Protein AF-A0A707YZ19-F1 (afdb_monomer)

Radius of gyration: 20.74 Å; Cα contacts (8 Å, |Δi|>4): 107; chains: 1; bounding box: 31×25×71 Å

Foldseek 3Di:
DDDDDDDDPPDCSVVPDDPDDDDAAEDEFEDDQLVLLVVLVVLLVCLVVVNDPHDYYHYDHLRVVSVVCSVVSNHCPSVCCSVPVCPDCVNPPVPCVVVVHD

Structure (mmCIF, N/CA/C/O backbone):
data_AF-A0A707YZ19-F1
#
_entry.id   AF-A0A707YZ19-F1
#
loop_
_atom_site.group_PDB
_atom_site.id
_atom_site.type_symbol
_atom_site.label_atom_id
_atom_site.label_alt_id
_atom_site.label_comp_id
_atom_site.label_asym_id
_atom_site.label_entity_id
_atom_site.label_seq_id
_atom_site.pdbx_PDB_ins_code
_atom_site.Cartn_x
_atom_site.Cartn_y
_atom_site.Cartn_z
_atom_site.occupancy
_atom_site.B_iso_or_equiv
_atom_site.auth_seq_id
_atom_site.auth_comp_id
_atom_site.auth_asym_id
_atom_site.auth_atom_id
_atom_site.pdbx_PDB_model_num
ATOM 1 N N . MET A 1 1 ? 1.767 13.374 21.243 1.00 47.28 1 MET A N 1
ATOM 2 C CA . MET A 1 1 ? 2.254 13.227 22.632 1.00 47.28 1 MET A CA 1
ATOM 3 C C . MET A 1 1 ? 1.589 11.978 23.198 1.00 47.28 1 MET A C 1
ATOM 5 O O . MET A 1 1 ? 0.369 11.922 23.176 1.00 47.28 1 MET A O 1
ATOM 9 N N . GLY A 1 2 ? 2.342 10.926 23.528 1.00 65.38 2 GLY A N 1
ATOM 10 C CA . GLY A 1 2 ? 1.766 9.657 24.002 1.00 65.38 2 GLY A CA 1
ATOM 11 C C . GLY A 1 2 ? 1.382 9.728 25.482 1.00 65.38 2 GLY A C 1
ATOM 12 O O . GLY A 1 2 ? 2.088 10.363 26.262 1.00 65.38 2 GLY A O 1
ATOM 13 N N . GLN A 1 3 ? 0.281 9.087 25.873 1.00 73.31 3 GLN A N 1
ATOM 14 C CA . GLN A 1 3 ? -0.134 8.973 27.273 1.00 73.31 3 GLN A CA 1
ATOM 15 C C . GLN A 1 3 ? 0.492 7.706 27.874 1.00 73.31 3 GLN A C 1
ATOM 17 O O . GLN A 1 3 ? 0.277 6.605 27.370 1.00 73.31 3 GLN A O 1
ATOM 22 N N . ARG A 1 4 ? 1.305 7.844 28.928 1.00 77.81 4 ARG A N 1
ATOM 23 C CA . ARG A 1 4 ? 1.895 6.693 29.631 1.00 77.81 4 ARG A CA 1
ATOM 24 C C . ARG A 1 4 ? 0.815 6.003 30.459 1.00 77.81 4 ARG A C 1
ATOM 26 O O . ARG A 1 4 ? 0.248 6.622 31.353 1.00 77.81 4 ARG A O 1
ATOM 33 N N . ILE A 1 5 ? 0.592 4.716 30.208 1.00 77.56 5 ILE A N 1
ATOM 34 C CA . ILE A 1 5 ? -0.375 3.902 30.950 1.00 77.56 5 ILE A CA 1
ATOM 35 C C . ILE A 1 5 ? 0.406 2.898 31.809 1.00 77.56 5 ILE A C 1
ATOM 37 O O . ILE A 1 5 ? 1.060 2.013 31.256 1.00 77.56 5 ILE A O 1
ATOM 41 N N . PRO A 1 6 ? 0.402 3.026 33.147 1.00 77.06 6 PRO A N 1
ATOM 42 C CA . PRO A 1 6 ? 1.042 2.048 34.015 1.00 77.06 6 PRO A CA 1
ATOM 43 C C . PRO A 1 6 ? 0.226 0.752 34.033 1.00 77.06 6 PRO A C 1
ATOM 45 O O . PRO A 1 6 ? -0.948 0.761 34.394 1.00 77.06 6 PRO A O 1
ATOM 48 N N . VAL A 1 7 ? 0.850 -0.368 33.672 1.00 78.75 7 VAL A N 1
ATOM 49 C CA . VAL A 1 7 ? 0.221 -1.694 33.717 1.00 78.75 7 VAL A CA 1
ATOM 50 C C . VAL A 1 7 ? 0.707 -2.408 34.977 1.00 78.75 7 VAL A C 1
ATOM 52 O O . VAL A 1 7 ? 1.731 -3.082 34.969 1.00 78.75 7 VAL A O 1
ATOM 55 N N . THR A 1 8 ? 0.007 -2.192 36.089 1.00 85.81 8 THR A N 1
ATOM 56 C CA . THR A 1 8 ? 0.265 -2.850 37.380 1.00 85.81 8 THR A CA 1
ATOM 57 C C . THR A 1 8 ? -1.013 -3.508 37.885 1.00 85.81 8 THR A C 1
ATOM 59 O O . THR A 1 8 ? -2.114 -3.037 37.593 1.00 85.81 8 THR A O 1
ATOM 62 N N . LEU A 1 9 ? -0.880 -4.597 38.647 1.00 76.75 9 LEU A N 1
ATOM 63 C CA . LEU A 1 9 ? -2.021 -5.311 39.222 1.00 76.75 9 LEU A CA 1
ATOM 64 C C . LEU A 1 9 ? -2.872 -4.348 40.076 1.00 76.75 9 LEU A C 1
ATOM 66 O O . LEU A 1 9 ? -2.327 -3.596 40.880 1.00 76.75 9 LEU A O 1
ATOM 70 N N . GLY A 1 10 ? -4.192 -4.338 39.871 1.00 80.12 10 GLY A N 1
ATOM 71 C CA . GLY A 1 10 ? -5.119 -3.438 40.574 1.00 80.12 10 GLY A CA 1
ATOM 72 C C . GLY A 1 10 ? -5.230 -2.019 40.001 1.00 80.12 10 GLY A C 1
ATOM 73 O O . GLY A 1 10 ? -6.048 -1.238 40.484 1.00 80.12 10 GLY A O 1
ATOM 74 N N . ASN A 1 11 ? -4.467 -1.668 38.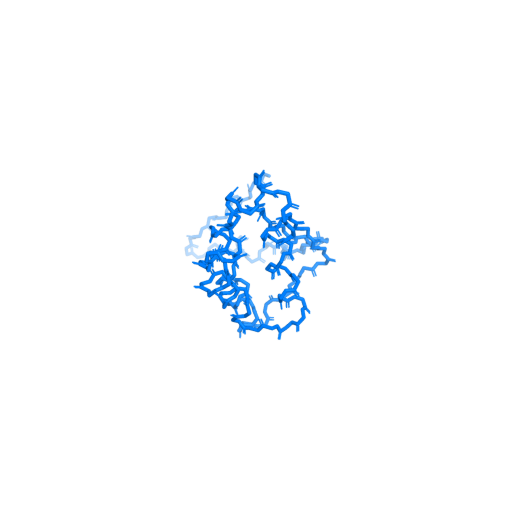959 1.00 80.81 11 ASN A N 1
ATOM 75 C CA . ASN A 1 11 ? -4.609 -0.370 38.306 1.00 80.81 11 ASN A CA 1
ATOM 76 C C . ASN A 1 11 ? -5.763 -0.372 37.292 1.00 80.81 11 ASN A C 1
ATOM 78 O O . ASN A 1 11 ? -5.717 -1.080 36.287 1.00 80.81 11 ASN A O 1
ATOM 82 N N . ILE A 1 12 ? -6.764 0.476 37.528 1.00 81.94 12 ILE A N 1
ATOM 83 C CA . ILE A 1 12 ? -7.918 0.669 36.638 1.00 81.94 12 ILE A CA 1
ATOM 84 C C . ILE A 1 12 ? -7.721 1.797 35.616 1.00 81.94 12 ILE A C 1
ATOM 86 O O . ILE A 1 12 ? -8.587 1.999 34.771 1.00 81.94 12 ILE A O 1
ATOM 90 N N . ALA A 1 13 ? -6.588 2.510 35.632 1.00 79.88 13 ALA A N 1
ATOM 91 C CA . ALA A 1 13 ? -6.275 3.546 34.642 1.00 79.88 13 ALA A CA 1
ATOM 92 C C . ALA A 1 13 ? -6.389 3.083 33.169 1.00 79.88 13 ALA A C 1
ATOM 94 O O . ALA A 1 13 ? -6.803 3.888 32.336 1.00 79.88 13 ALA A O 1
ATOM 95 N N . PRO A 1 14 ? -6.095 1.814 32.805 1.00 76.38 14 PRO A N 1
ATOM 96 C CA . PRO A 1 14 ? -6.369 1.320 31.455 1.00 76.38 14 PRO A CA 1
ATOM 97 C C . PRO A 1 14 ? -7.862 1.323 31.087 1.00 76.38 14 PRO A C 1
ATOM 99 O O . PRO A 1 14 ? -8.200 1.479 29.919 1.00 76.38 14 PRO A O 1
ATOM 102 N N . LEU A 1 15 ? -8.759 1.174 32.069 1.00 78.44 15 LEU A N 1
ATOM 103 C CA . LEU A 1 15 ? -10.212 1.150 31.862 1.00 78.44 15 LEU A CA 1
ATOM 104 C C . LEU A 1 15 ? -10.801 2.552 31.656 1.00 78.44 15 LEU A C 1
ATOM 106 O O . LEU A 1 15 ? -11.865 2.678 31.059 1.00 78.44 15 LEU A O 1
ATOM 110 N N . SER A 1 16 ? -10.120 3.607 32.117 1.00 80.50 16 SER A N 1
ATOM 111 C CA . SER A 1 16 ? -10.550 4.999 31.913 1.00 80.50 16 SER A CA 1
ATOM 112 C C . SER A 1 16 ? -10.092 5.592 30.577 1.00 80.50 16 SER A C 1
ATOM 114 O O . SER A 1 16 ? -10.320 6.773 30.318 1.00 80.50 16 SER A O 1
ATOM 116 N N . LEU A 1 17 ? -9.400 4.815 29.740 1.00 81.31 17 LEU A N 1
ATOM 117 C CA . LEU A 1 17 ? -8.952 5.285 28.437 1.00 81.31 17 LEU A CA 1
ATOM 118 C C . LEU A 1 17 ? -10.151 5.453 27.514 1.00 81.31 17 LEU A C 1
ATOM 120 O O . LEU A 1 17 ? -10.867 4.502 27.204 1.00 81.31 17 LEU A O 1
ATOM 124 N N . THR A 1 18 ? -10.336 6.672 27.017 1.00 79.75 18 THR A N 1
ATOM 125 C CA . THR A 1 18 ? -11.230 6.903 25.887 1.00 79.75 18 THR A CA 1
ATOM 126 C C . THR A 1 18 ? -10.769 6.041 24.710 1.00 79.75 18 THR A C 1
ATOM 128 O O . THR A 1 18 ? -9.595 6.134 24.335 1.00 79.75 18 THR A O 1
ATOM 131 N N . PRO A 1 19 ? -11.659 5.225 24.109 1.00 78.38 19 PRO A N 1
ATOM 132 C CA . PRO A 1 19 ? -11.313 4.423 22.947 1.00 78.38 19 PRO A CA 1
ATOM 133 C C . PRO A 1 19 ? -10.709 5.308 21.864 1.00 78.38 19 PRO A C 1
ATOM 135 O O . PRO A 1 19 ? -11.264 6.361 21.537 1.00 78.38 19 PRO A O 1
ATOM 138 N N . PHE A 1 20 ? -9.576 4.884 21.305 1.00 78.94 20 PHE A N 1
ATOM 139 C CA . PHE A 1 20 ? -8.978 5.596 20.189 1.00 78.94 20 PHE A CA 1
ATOM 140 C C . PHE A 1 20 ? -9.957 5.574 19.015 1.00 78.94 20 PHE A C 1
ATOM 142 O O . PHE A 1 20 ? -10.259 4.522 18.453 1.00 78.94 20 PHE A O 1
ATOM 149 N N . ARG A 1 21 ? -10.473 6.752 18.668 1.00 81.00 21 ARG A N 1
ATOM 150 C CA . ARG A 1 21 ? -11.269 6.968 17.465 1.00 81.00 21 ARG A CA 1
ATOM 151 C C . ARG A 1 21 ? -10.354 7.620 16.442 1.00 81.00 21 ARG A C 1
ATOM 153 O O . ARG A 1 21 ? -10.172 8.839 16.506 1.00 81.00 21 ARG A O 1
ATOM 160 N N . PRO A 1 22 ? -9.725 6.843 15.546 1.00 79.50 22 PRO A N 1
ATOM 161 C CA . PRO A 1 22 ? -8.975 7.456 14.471 1.00 79.50 22 PRO A CA 1
ATOM 162 C C . PRO A 1 22 ? -9.925 8.333 13.652 1.00 79.50 22 PRO A C 1
ATOM 164 O O . PRO A 1 22 ? -11.060 7.947 13.371 1.00 79.50 22 PRO A O 1
ATOM 167 N N . GLY A 1 23 ? -9.456 9.522 13.276 1.00 89.25 23 GLY A N 1
ATOM 168 C CA . GLY A 1 23 ? -10.095 10.301 12.220 1.00 89.25 23 GLY A CA 1
ATOM 169 C C . GLY A 1 23 ? -9.926 9.613 10.861 1.00 89.25 23 GLY A C 1
ATOM 170 O O . GLY A 1 23 ? -9.708 8.404 10.765 1.00 89.25 23 GLY A O 1
ATOM 171 N N . ARG A 1 24 ? -9.963 10.387 9.773 1.00 94.81 24 ARG A N 1
ATOM 172 C CA . ARG A 1 24 ? -9.644 9.840 8.446 1.00 94.81 24 ARG A CA 1
ATOM 173 C C . ARG A 1 24 ? -8.214 9.295 8.437 1.00 94.81 24 ARG A C 1
ATOM 175 O O . ARG A 1 24 ? -7.273 10.022 8.744 1.00 94.81 24 ARG A O 1
ATOM 182 N N . MET A 1 25 ? -8.064 8.030 8.055 1.00 95.62 25 MET A N 1
ATOM 183 C CA . MET A 1 25 ? -6.764 7.369 7.922 1.00 95.62 25 MET A CA 1
ATOM 184 C C . MET A 1 25 ? -6.376 7.242 6.455 1.00 95.62 25 MET A C 1
ATOM 186 O O . MET A 1 25 ? -7.211 6.896 5.619 1.00 95.62 25 MET A O 1
ATOM 190 N N . ALA A 1 26 ? -5.106 7.496 6.156 1.00 97.50 26 ALA A N 1
ATOM 191 C CA . ALA A 1 26 ? -4.540 7.330 4.828 1.00 97.50 26 ALA A CA 1
ATOM 192 C C . ALA A 1 26 ? -3.513 6.195 4.827 1.00 97.50 26 ALA A C 1
ATOM 194 O O . ALA A 1 26 ? -2.715 6.083 5.758 1.00 97.50 26 ALA A O 1
ATOM 195 N N . LEU A 1 27 ? -3.515 5.392 3.767 1.00 98.12 27 LEU A N 1
ATOM 196 C CA . LEU A 1 27 ? -2.454 4.441 3.468 1.00 98.12 27 LEU A CA 1
ATOM 197 C C . LEU A 1 27 ? -1.522 5.056 2.424 1.00 98.12 27 LEU A C 1
ATOM 199 O O . LEU A 1 27 ? -1.953 5.394 1.321 1.00 98.12 27 LEU A O 1
ATOM 203 N N . VAL A 1 28 ? -0.247 5.208 2.779 1.00 98.19 28 VAL A N 1
ATOM 204 C CA . VAL A 1 28 ? 0.781 5.764 1.894 1.00 98.19 28 VAL A CA 1
ATOM 205 C C . VAL A 1 28 ? 1.770 4.664 1.532 1.00 98.19 28 VAL A C 1
ATOM 207 O O . VAL A 1 28 ? 2.362 4.041 2.412 1.00 98.19 28 VAL A O 1
ATOM 210 N N . CYS A 1 29 ? 1.950 4.417 0.239 1.00 97.88 29 CYS A N 1
ATOM 211 C CA . CYS A 1 29 ? 2.909 3.448 -0.277 1.00 97.88 29 CYS A CA 1
ATOM 212 C C . CYS A 1 29 ? 3.955 4.160 -1.137 1.00 97.88 29 CYS A C 1
ATOM 214 O O . CYS A 1 29 ? 3.668 4.631 -2.237 1.00 97.88 29 CYS A O 1
ATOM 216 N N . GLU A 1 30 ? 5.186 4.228 -0.636 1.00 97.06 30 GLU A N 1
ATOM 217 C CA . GLU A 1 30 ? 6.314 4.793 -1.375 1.00 97.06 30 GLU A CA 1
ATOM 218 C C . GLU A 1 30 ? 6.642 3.966 -2.632 1.00 97.06 30 GLU A C 1
ATOM 220 O O . GLU A 1 30 ? 6.366 2.765 -2.717 1.00 97.06 30 GLU A O 1
ATOM 225 N N . GLY A 1 31 ? 7.260 4.619 -3.616 1.00 93.81 31 GLY A N 1
ATOM 226 C CA . GLY A 1 31 ? 7.925 3.934 -4.716 1.00 93.81 31 GLY A CA 1
ATOM 227 C C . GLY A 1 31 ? 9.168 3.164 -4.264 1.00 93.81 31 GLY A C 1
ATOM 228 O O . GLY A 1 31 ? 9.625 3.257 -3.132 1.00 93.81 31 GLY A O 1
ATOM 229 N N . GLY A 1 32 ? 9.736 2.380 -5.177 1.00 91.06 32 GLY A N 1
ATOM 230 C CA . GLY A 1 32 ? 10.941 1.598 -4.877 1.00 91.06 32 GLY A CA 1
ATOM 231 C C . GLY A 1 32 ? 11.313 0.543 -5.914 1.00 91.06 32 GLY A C 1
ATOM 232 O O . GLY A 1 32 ? 12.127 -0.331 -5.620 1.00 91.06 32 GLY A O 1
ATOM 233 N N . GLY A 1 33 ? 10.702 0.578 -7.106 1.00 89.56 33 GLY A N 1
ATOM 234 C CA . GLY A 1 33 ? 10.897 -0.438 -8.140 1.00 89.56 33 GLY A CA 1
ATOM 235 C C . GLY A 1 33 ? 10.667 -1.846 -7.586 1.00 89.56 33 GLY A C 1
ATOM 236 O O . GLY A 1 33 ? 9.632 -2.129 -6.984 1.00 89.56 33 GLY A O 1
ATOM 237 N N . GLN A 1 34 ? 11.674 -2.710 -7.718 1.00 91.38 34 GLN A N 1
ATOM 238 C CA . GLN A 1 34 ? 11.621 -4.090 -7.225 1.00 91.38 34 GLN A CA 1
ATOM 239 C C . GLN A 1 34 ? 11.567 -4.210 -5.695 1.00 91.38 34 GLN A C 1
ATOM 241 O O . GLN A 1 34 ? 11.027 -5.191 -5.183 1.00 91.38 34 GLN A O 1
ATOM 246 N N . ARG A 1 35 ? 12.036 -3.204 -4.941 1.00 93.25 35 ARG A N 1
ATOM 247 C CA . ARG A 1 35 ? 11.912 -3.187 -3.468 1.00 93.25 35 ARG A CA 1
ATOM 248 C C . ARG A 1 35 ? 10.458 -3.078 -3.007 1.00 93.25 35 ARG A C 1
ATOM 250 O O . ARG A 1 35 ? 10.156 -3.430 -1.869 1.00 93.25 35 ARG A O 1
ATOM 257 N N . GLY A 1 36 ? 9.548 -2.696 -3.908 1.00 95.00 36 GLY A N 1
ATOM 258 C CA . GLY A 1 36 ? 8.105 -2.755 -3.687 1.00 95.00 36 GLY A CA 1
ATOM 259 C C . GLY A 1 36 ? 7.576 -4.164 -3.389 1.00 95.00 36 GLY A C 1
ATOM 260 O O . GLY A 1 36 ? 6.410 -4.293 -3.031 1.00 95.00 36 GLY A O 1
ATOM 261 N N . ILE A 1 37 ? 8.401 -5.216 -3.494 1.00 96.75 37 ILE A N 1
ATOM 262 C CA . ILE A 1 37 ? 8.025 -6.586 -3.123 1.00 96.75 37 ILE A CA 1
ATOM 263 C C . ILE A 1 37 ? 7.610 -6.692 -1.653 1.00 96.75 37 ILE A C 1
ATOM 265 O O . ILE A 1 37 ? 6.697 -7.447 -1.329 1.00 96.75 37 ILE A O 1
ATOM 269 N N . PHE A 1 38 ? 8.231 -5.898 -0.776 1.00 96.75 38 PHE A N 1
ATOM 270 C CA . PHE A 1 38 ? 7.859 -5.844 0.635 1.00 96.75 38 PHE A CA 1
ATOM 271 C C . PHE A 1 38 ? 6.448 -5.272 0.806 1.00 96.75 38 PHE A C 1
ATOM 273 O O . PHE A 1 38 ? 5.597 -5.897 1.432 1.00 96.75 38 PHE A O 1
ATOM 280 N N . THR A 1 39 ? 6.170 -4.128 0.173 1.00 97.81 39 THR A N 1
ATOM 281 C CA . THR A 1 39 ? 4.836 -3.513 0.169 1.00 97.81 39 THR A CA 1
ATOM 282 C C . THR A 1 39 ? 3.785 -4.459 -0.407 1.00 97.81 39 THR A C 1
ATOM 284 O O . THR A 1 39 ? 2.716 -4.584 0.177 1.00 97.81 39 THR A O 1
ATOM 287 N N . ALA A 1 40 ? 4.090 -5.173 -1.496 1.00 97.69 40 ALA A N 1
ATOM 288 C CA . ALA A 1 40 ? 3.180 -6.166 -2.070 1.00 97.69 40 ALA A CA 1
ATOM 289 C C . ALA A 1 40 ? 2.793 -7.249 -1.046 1.00 97.69 40 ALA A C 1
ATOM 291 O O . ALA A 1 40 ? 1.615 -7.560 -0.911 1.00 97.69 40 ALA A O 1
ATOM 292 N N . GLY A 1 41 ? 3.762 -7.767 -0.283 1.00 98.00 41 GLY A N 1
ATOM 293 C CA . GLY A 1 41 ? 3.502 -8.753 0.770 1.00 98.00 41 GLY A CA 1
ATOM 294 C C . GLY A 1 41 ? 2.652 -8.208 1.921 1.00 98.00 41 GLY A C 1
ATOM 295 O O . GLY A 1 41 ? 1.730 -8.882 2.369 1.00 98.00 41 GLY A O 1
ATOM 296 N N . VAL A 1 42 ? 2.907 -6.972 2.368 1.00 98.31 42 VAL A N 1
ATOM 297 C CA . VAL A 1 42 ? 2.092 -6.326 3.415 1.00 98.31 42 VAL A CA 1
ATOM 298 C C . VAL A 1 42 ? 0.640 -6.163 2.961 1.00 98.31 42 VAL A C 1
ATOM 300 O O . VAL A 1 42 ? -0.278 -6.469 3.719 1.00 98.31 42 VAL A O 1
ATOM 303 N N . LEU A 1 43 ? 0.418 -5.716 1.723 1.00 98.38 43 LEU A N 1
ATOM 304 C CA . LEU A 1 43 ? -0.934 -5.522 1.194 1.00 98.38 43 LEU A CA 1
ATOM 305 C C . LEU A 1 43 ? -1.655 -6.848 0.914 1.00 98.38 43 LEU A C 1
ATOM 307 O O . LEU A 1 43 ? -2.867 -6.930 1.112 1.00 98.38 43 LEU A O 1
ATOM 311 N N . ASP A 1 44 ? -0.929 -7.895 0.516 1.00 98.25 44 ASP A N 1
ATOM 312 C CA . ASP A 1 44 ? -1.480 -9.252 0.416 1.00 98.25 44 ASP A CA 1
ATOM 313 C C . ASP A 1 44 ? -1.964 -9.757 1.784 1.00 98.25 44 ASP A C 1
ATOM 315 O O . ASP A 1 44 ? -3.067 -10.297 1.891 1.00 98.25 44 ASP A O 1
ATOM 319 N N . GLU A 1 45 ? -1.196 -9.518 2.849 1.00 98.44 45 GLU A N 1
ATOM 320 C CA . GLU A 1 45 ? -1.616 -9.858 4.212 1.00 98.44 45 GLU A CA 1
ATOM 321 C C . GLU A 1 45 ? -2.800 -9.012 4.693 1.00 98.44 45 GLU A C 1
ATOM 323 O O . GLU A 1 45 ? -3.685 -9.536 5.370 1.00 98.44 45 GLU A O 1
ATOM 328 N N . PHE A 1 46 ? -2.886 -7.737 4.299 1.00 98.44 46 PHE A N 1
ATOM 329 C CA . PHE A 1 46 ? -4.068 -6.913 4.575 1.00 98.44 46 PHE A CA 1
ATOM 330 C C . PHE A 1 46 ? -5.320 -7.487 3.907 1.00 98.44 46 PHE A C 1
ATOM 332 O O . PHE A 1 46 ? -6.349 -7.625 4.570 1.00 98.44 46 PHE A O 1
ATOM 339 N N . MET A 1 47 ? -5.235 -7.902 2.637 1.00 98.06 47 MET A N 1
ATOM 340 C CA . MET A 1 47 ? -6.345 -8.587 1.962 1.00 98.06 47 MET A CA 1
ATOM 341 C C . MET A 1 47 ? -6.695 -9.900 2.666 1.00 98.06 47 MET A C 1
ATOM 343 O O . MET A 1 47 ? -7.868 -10.146 2.949 1.00 98.06 47 MET A O 1
ATOM 347 N N . ARG A 1 48 ? -5.701 -10.725 3.022 1.00 98.19 48 ARG A N 1
ATOM 348 C CA . ARG A 1 48 ? -5.932 -11.992 3.741 1.00 98.19 48 ARG A CA 1
ATOM 349 C C . ARG A 1 48 ? -6.644 -11.776 5.078 1.00 98.19 48 ARG A C 1
ATOM 351 O O . ARG A 1 48 ? -7.538 -12.543 5.421 1.00 98.19 48 ARG A O 1
ATOM 358 N N . ALA A 1 49 ? -6.265 -10.734 5.814 1.00 98.06 49 ALA A N 1
ATOM 359 C CA . ALA A 1 49 ? -6.855 -10.379 7.101 1.00 98.06 49 ALA A CA 1
ATOM 360 C C . ALA A 1 49 ? -8.167 -9.581 6.986 1.00 98.06 49 ALA A C 1
ATOM 362 O O . ALA A 1 49 ? -8.732 -9.218 8.016 1.00 98.06 49 ALA A O 1
ATOM 363 N N . GLN A 1 50 ? -8.640 -9.279 5.767 1.00 97.25 50 GLN A N 1
ATOM 364 C CA . GLN A 1 50 ? -9.771 -8.369 5.521 1.00 97.25 50 GLN A CA 1
ATOM 365 C C . GLN A 1 50 ? -9.588 -7.011 6.226 1.00 97.25 50 GLN A C 1
ATOM 367 O O . GLN A 1 50 ? -10.531 -6.390 6.717 1.00 97.25 50 GLN A O 1
ATOM 372 N N . PHE A 1 51 ? -8.340 -6.552 6.300 1.00 96.75 51 PHE A N 1
ATOM 373 C CA . PHE A 1 51 ? -7.948 -5.354 7.019 1.00 96.75 51 PHE A CA 1
ATOM 374 C C . PHE A 1 51 ? -7.887 -4.169 6.063 1.00 96.75 51 PHE A C 1
ATOM 376 O O . PHE A 1 51 ? -6.892 -3.986 5.373 1.00 96.75 51 PH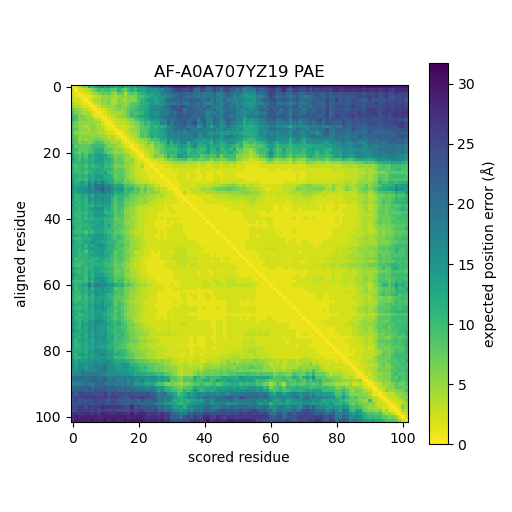E A O 1
ATOM 383 N N . ASN A 1 52 ? -8.930 -3.336 6.053 1.00 96.50 52 ASN A N 1
ATOM 384 C CA . ASN A 1 52 ? -8.929 -2.107 5.265 1.00 96.50 52 ASN A CA 1
ATOM 385 C C . ASN A 1 52 ? -9.600 -0.916 5.975 1.00 96.50 52 ASN A C 1
ATOM 387 O O . ASN A 1 52 ? -10.673 -0.476 5.563 1.00 96.50 52 ASN A O 1
ATOM 391 N N . PRO A 1 53 ? -9.003 -0.361 7.043 1.00 95.88 53 PRO A N 1
ATOM 392 C CA . PRO A 1 53 ? -9.603 0.758 7.771 1.00 95.88 53 PRO A CA 1
ATOM 393 C C . PRO A 1 53 ? -9.324 2.131 7.115 1.00 95.88 53 PRO A C 1
ATOM 395 O O . PRO A 1 53 ? -9.588 3.182 7.708 1.00 95.88 53 PRO A O 1
ATOM 398 N N . PHE A 1 54 ? -8.732 2.156 5.917 1.00 97.06 54 PHE A N 1
ATOM 399 C CA . PHE A 1 54 ? -8.232 3.371 5.280 1.00 97.06 54 PHE A CA 1
ATOM 400 C C . PHE A 1 54 ? -9.298 4.068 4.430 1.00 97.06 54 PHE A C 1
ATOM 402 O O . PHE A 1 54 ? -10.095 3.444 3.735 1.00 97.06 54 PHE A O 1
ATOM 409 N N . HIS A 1 55 ? -9.266 5.397 4.463 1.00 97.06 55 HIS A N 1
ATOM 410 C CA . HIS A 1 55 ? -10.180 6.278 3.735 1.00 97.06 55 HIS A CA 1
ATOM 411 C C . HIS A 1 55 ? -9.512 6.910 2.508 1.00 97.06 55 HIS A C 1
ATOM 413 O O . HIS A 1 55 ? -10.194 7.325 1.577 1.00 97.06 55 HIS A O 1
ATOM 419 N N . LEU A 1 56 ? -8.182 7.029 2.531 1.00 98.00 56 LEU A N 1
ATOM 420 C CA . LEU A 1 56 ? -7.375 7.653 1.486 1.00 98.00 56 LEU A CA 1
ATOM 421 C C . LEU A 1 56 ? -6.193 6.749 1.137 1.00 98.00 56 LEU A C 1
ATOM 423 O O . LEU A 1 56 ? -5.652 6.070 2.009 1.00 98.00 56 LEU A O 1
ATOM 427 N N . TYR A 1 57 ? -5.771 6.786 -0.124 1.00 98.38 57 TYR A N 1
ATOM 428 C CA . TYR A 1 57 ? -4.688 5.959 -0.648 1.00 98.38 57 TYR A CA 1
ATOM 429 C C . TYR A 1 57 ? -3.766 6.826 -1.495 1.00 98.38 57 TYR A C 1
ATOM 431 O O . TYR A 1 57 ? -4.215 7.459 -2.450 1.00 98.38 57 TYR A O 1
ATOM 439 N N . PHE A 1 58 ? -2.483 6.851 -1.152 1.00 98.31 58 PHE A N 1
ATOM 440 C CA . PHE A 1 58 ? -1.470 7.603 -1.885 1.00 98.31 58 PHE A CA 1
ATOM 441 C C . PHE A 1 58 ? -0.321 6.676 -2.241 1.00 98.31 58 PHE A C 1
ATOM 443 O O . PHE A 1 58 ? 0.253 6.029 -1.368 1.00 98.31 58 PHE A O 1
ATOM 450 N N . GLY A 1 59 ? 0.030 6.616 -3.520 1.00 97.38 59 GLY A N 1
ATOM 451 C CA . GLY A 1 59 ? 1.129 5.785 -3.982 1.00 97.38 59 GLY A CA 1
ATOM 452 C C . GLY A 1 59 ? 1.936 6.455 -5.072 1.00 97.38 59 GLY A C 1
ATOM 453 O O . GLY A 1 59 ? 1.382 7.173 -5.902 1.00 97.38 59 GLY A O 1
ATOM 4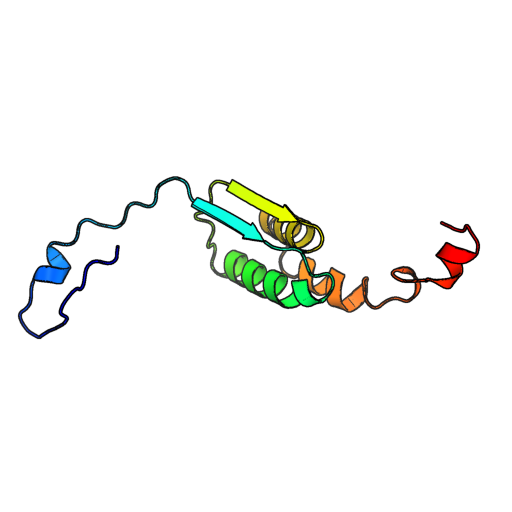54 N N . THR A 1 60 ? 3.233 6.161 -5.105 1.00 97.75 60 THR A N 1
ATOM 455 C CA . THR A 1 60 ? 4.146 6.658 -6.142 1.00 97.75 60 THR A CA 1
ATOM 456 C C . THR A 1 60 ? 4.831 5.477 -6.822 1.00 97.75 60 THR A C 1
ATOM 458 O O . THR A 1 60 ? 5.337 4.591 -6.139 1.00 97.75 60 THR A O 1
ATOM 461 N N . SER A 1 61 ? 4.878 5.438 -8.159 1.00 95.00 61 SER A N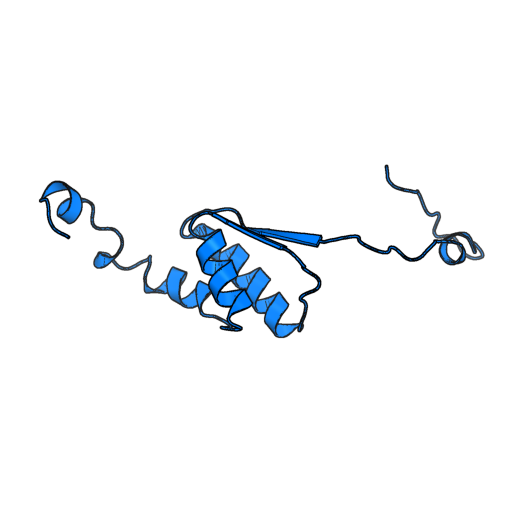 1
ATOM 462 C CA . SER A 1 61 ? 5.549 4.364 -8.921 1.00 95.00 61 SER A CA 1
ATOM 463 C C . SER A 1 61 ? 5.118 2.956 -8.443 1.00 95.00 61 SER A C 1
ATOM 465 O O . SER A 1 61 ? 3.924 2.658 -8.433 1.00 95.00 61 SER A O 1
ATOM 467 N N . ALA A 1 62 ? 6.051 2.111 -7.989 1.00 94.31 62 ALA A N 1
ATOM 468 C CA . ALA A 1 62 ? 5.773 0.777 -7.448 1.00 94.31 62 ALA A CA 1
ATOM 469 C C . ALA A 1 62 ? 4.739 0.768 -6.305 1.00 94.31 62 ALA A C 1
ATOM 471 O O . ALA A 1 62 ? 3.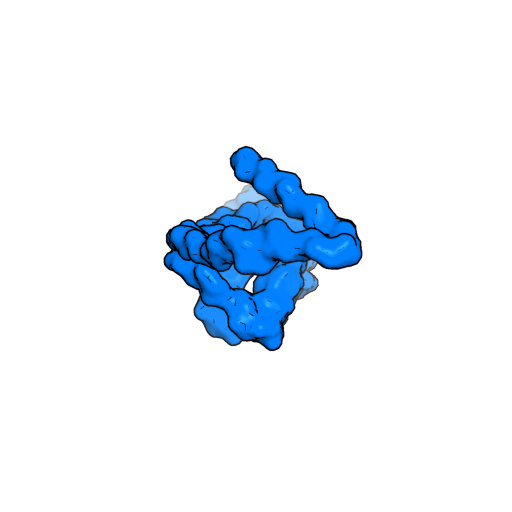936 -0.161 -6.208 1.00 94.31 62 ALA A O 1
ATOM 472 N N . GLY A 1 63 ? 4.701 1.812 -5.473 1.00 97.44 63 GLY A N 1
ATOM 473 C CA . GLY A 1 63 ? 3.697 1.955 -4.422 1.00 97.44 63 GLY A CA 1
ATOM 474 C C . GLY A 1 63 ? 2.286 2.157 -4.976 1.00 97.44 63 GLY A C 1
ATOM 475 O O . GLY A 1 63 ? 1.345 1.537 -4.487 1.00 97.44 63 GLY A O 1
ATOM 476 N N . ALA A 1 64 ? 2.139 2.940 -6.052 1.00 97.56 64 ALA A N 1
ATOM 477 C CA . ALA A 1 64 ? 0.862 3.109 -6.752 1.00 97.56 64 ALA A CA 1
ATOM 478 C C . ALA A 1 64 ? 0.395 1.800 -7.405 1.00 97.56 64 ALA A C 1
ATOM 480 O O . ALA A 1 64 ? -0.783 1.453 -7.335 1.00 97.56 64 ALA A O 1
ATOM 481 N N . GLN A 1 65 ? 1.324 1.046 -8.000 1.00 96.38 65 GLN A N 1
ATOM 482 C CA . GLN A 1 65 ? 1.031 -0.251 -8.619 1.00 96.38 65 GLN A CA 1
ATOM 483 C C . GLN A 1 65 ? 0.541 -1.271 -7.581 1.00 96.38 65 GLN A C 1
ATOM 485 O O . GLN A 1 65 ? -0.475 -1.932 -7.795 1.00 96.38 65 GLN A O 1
ATOM 490 N N . ASN A 1 66 ? 1.219 -1.360 -6.433 1.00 97.69 66 ASN A N 1
ATOM 491 C CA . ASN A 1 66 ? 0.818 -2.242 -5.336 1.00 97.69 66 ASN A CA 1
ATOM 492 C C . ASN A 1 66 ? -0.531 -1.833 -4.724 1.00 97.69 66 ASN A C 1
ATOM 494 O O . ASN A 1 66 ? -1.379 -2.693 -4.498 1.00 97.69 66 ASN A O 1
ATOM 498 N N . LEU A 1 67 ? -0.766 -0.532 -4.515 1.00 98.06 67 LEU A N 1
ATOM 499 C CA . LEU A 1 67 ? -2.064 -0.037 -4.046 1.00 98.06 67 LEU A CA 1
ATOM 500 C C . LEU A 1 67 ? -3.195 -0.335 -5.029 1.00 98.06 67 LEU A C 1
ATOM 502 O O . LEU A 1 67 ? -4.290 -0.685 -4.602 1.00 98.06 67 LEU A O 1
ATOM 506 N N . SER A 1 68 ? -2.932 -0.243 -6.332 1.00 97.75 68 SER A N 1
ATOM 507 C CA . SER A 1 68 ? -3.923 -0.584 -7.357 1.00 97.75 68 SER A CA 1
ATOM 508 C C . SER A 1 68 ? -4.336 -2.055 -7.251 1.00 97.75 68 SER A C 1
ATOM 510 O O . SER A 1 68 ? -5.524 -2.362 -7.245 1.00 97.75 68 SER A O 1
ATOM 512 N N . ALA A 1 69 ? -3.370 -2.964 -7.079 1.00 97.25 69 ALA A N 1
ATOM 513 C CA . ALA A 1 69 ? -3.646 -4.388 -6.873 1.00 97.25 69 ALA A CA 1
ATOM 514 C C . ALA A 1 69 ? -4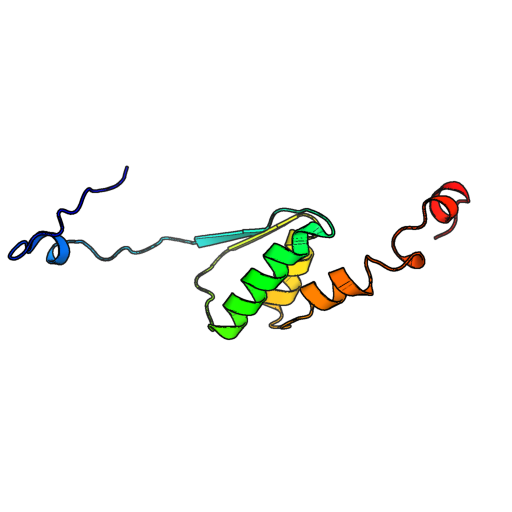.465 -4.648 -5.598 1.00 97.25 69 ALA A C 1
ATOM 516 O O . ALA A 1 69 ? -5.416 -5.428 -5.620 1.00 97.25 69 ALA A O 1
ATOM 517 N N . TYR A 1 70 ? -4.119 -3.961 -4.508 1.00 98.19 70 TYR A N 1
ATOM 518 C CA . TYR A 1 70 ? -4.816 -4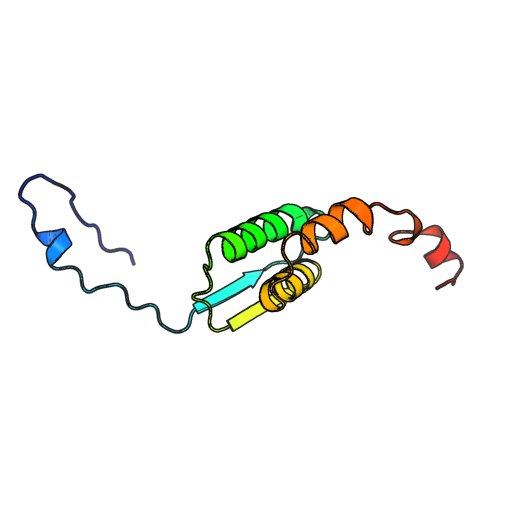.047 -3.228 1.00 98.19 70 TYR A CA 1
ATOM 519 C C . TYR A 1 70 ? -6.275 -3.577 -3.318 1.00 98.19 70 TYR A C 1
ATOM 521 O O . TYR A 1 70 ? -7.188 -4.299 -2.925 1.00 98.19 70 TYR A O 1
ATOM 529 N N . LEU A 1 71 ? -6.511 -2.399 -3.902 1.00 97.69 71 LEU A N 1
ATOM 530 C CA . LEU A 1 71 ? -7.854 -1.829 -4.064 1.00 97.69 71 LEU A CA 1
ATOM 531 C C . LEU A 1 71 ? -8.734 -2.647 -5.012 1.00 97.69 71 LEU A C 1
ATOM 533 O O . LEU A 1 71 ? -9.945 -2.723 -4.819 1.00 97.69 71 LEU A O 1
ATOM 537 N N . CYS A 1 72 ? -8.132 -3.287 -6.014 1.00 97.56 72 CYS A N 1
ATOM 538 C CA . CYS A 1 72 ? -8.828 -4.207 -6.909 1.00 97.56 72 CYS A CA 1
ATOM 539 C C . CYS A 1 72 ? -9.001 -5.619 -6.324 1.00 97.56 72 CYS A C 1
ATOM 541 O O . CYS A 1 72 ? -9.485 -6.498 -7.037 1.00 97.56 72 CYS A O 1
ATOM 543 N N . ASN A 1 73 ? -8.607 -5.851 -5.066 1.00 96.69 73 ASN A N 1
ATOM 544 C CA . ASN A 1 73 ? -8.662 -7.148 -4.392 1.00 96.69 73 ASN A CA 1
ATOM 545 C C . ASN A 1 73 ? -7.983 -8.269 -5.207 1.00 96.69 73 ASN A C 1
ATOM 547 O O . ASN A 1 73 ? -8.559 -9.333 -5.442 1.00 96.69 73 ASN A O 1
ATOM 551 N N . GLN A 1 74 ? -6.764 -8.003 -5.691 1.00 97.75 74 GLN A N 1
ATOM 552 C CA . GLN A 1 74 ? -5.974 -8.912 -6.528 1.00 97.75 74 GLN A CA 1
ATOM 553 C C . GLN A 1 74 ? -4.786 -9.506 -5.746 1.00 97.75 74 GLN A C 1
ATOM 555 O O . GLN A 1 74 ? -3.641 -9.075 -5.939 1.00 97.75 74 GLN A O 1
ATOM 560 N N . PRO A 1 75 ? -5.016 -10.507 -4.877 1.00 96.62 75 PRO A N 1
ATOM 561 C CA . PRO A 1 75 ? -3.963 -11.092 -4.054 1.00 96.62 75 PRO A CA 1
ATOM 562 C C . PRO A 1 75 ? -2.852 -11.716 -4.904 1.00 96.62 75 PRO A C 1
ATOM 564 O O . PRO A 1 75 ? -3.099 -12.415 -5.892 1.00 96.62 75 PRO A O 1
ATOM 567 N N . GLY A 1 76 ? -1.602 -11.457 -4.526 1.00 95.94 76 GLY A N 1
ATOM 568 C CA . GLY A 1 76 ? -0.413 -11.984 -5.194 1.00 95.94 76 GLY A CA 1
ATOM 569 C C . GLY A 1 76 ? -0.061 -11.301 -6.518 1.00 95.94 76 GLY A C 1
ATOM 570 O O . GLY A 1 76 ? 0.982 -11.622 -7.103 1.00 95.94 76 GLY A O 1
ATOM 571 N N . TYR A 1 77 ? -0.874 -10.355 -7.005 1.00 96.56 77 TYR A N 1
ATOM 572 C CA . TYR A 1 77 ? -0.619 -9.671 -8.274 1.00 96.56 77 TYR A CA 1
ATOM 573 C C . TYR A 1 77 ? 0.670 -8.846 -8.224 1.00 96.56 77 TYR A C 1
ATOM 575 O O . TYR A 1 77 ? 1.546 -9.039 -9.069 1.00 96.56 77 TYR A O 1
ATOM 583 N N . GLY A 1 78 ? 0.842 -8.001 -7.199 1.00 95.12 78 GLY A N 1
ATOM 584 C CA . GLY A 1 78 ? 2.053 -7.186 -7.028 1.00 95.12 78 GLY A CA 1
ATOM 585 C C . GLY A 1 78 ? 3.322 -8.043 -6.978 1.00 95.12 78 GLY A C 1
ATOM 586 O O . GLY A 1 78 ? 4.279 -7.807 -7.719 1.00 95.12 78 GLY A O 1
ATOM 587 N N . ARG A 1 79 ? 3.292 -9.139 -6.205 1.00 95.19 79 ARG A N 1
ATOM 588 C CA . ARG A 1 79 ? 4.380 -10.127 -6.153 1.00 95.19 79 ARG A CA 1
ATOM 589 C C . ARG A 1 79 ? 4.677 -10.735 -7.524 1.00 95.19 79 ARG A C 1
ATOM 591 O O . ARG A 1 79 ? 5.846 -10.858 -7.891 1.00 95.19 79 ARG A O 1
ATOM 598 N N . LYS A 1 80 ? 3.649 -11.127 -8.283 1.00 94.69 80 LYS A N 1
ATOM 599 C CA . LYS A 1 80 ? 3.807 -11.718 -9.622 1.00 94.69 80 LYS A CA 1
ATOM 600 C C . LYS A 1 80 ? 4.422 -10.723 -10.605 1.00 94.69 80 LYS A C 1
ATOM 602 O O . LYS A 1 80 ? 5.332 -11.107 -11.339 1.00 94.69 80 LYS A O 1
ATOM 607 N N . VAL A 1 81 ? 3.961 -9.470 -10.600 1.00 92.12 81 VAL A N 1
ATOM 608 C CA . VAL A 1 81 ? 4.517 -8.384 -11.423 1.00 92.12 81 VAL A CA 1
ATOM 609 C C . VAL A 1 81 ? 6.003 -8.212 -11.138 1.00 92.12 81 VAL A C 1
ATOM 611 O O . VAL A 1 81 ? 6.823 -8.310 -12.053 1.00 92.12 81 VAL A O 1
ATOM 614 N N . ILE A 1 82 ? 6.359 -8.053 -9.866 1.00 92.50 82 ILE A N 1
ATOM 615 C CA . ILE A 1 82 ? 7.740 -7.787 -9.467 1.00 92.50 82 ILE A CA 1
ATOM 616 C C . ILE A 1 82 ? 8.644 -8.982 -9.790 1.00 92.50 82 ILE A C 1
ATOM 618 O O . ILE A 1 82 ? 9.644 -8.816 -10.481 1.00 92.50 82 ILE A O 1
ATOM 622 N N . MET A 1 83 ? 8.261 -10.197 -9.391 1.00 91.88 83 MET A N 1
ATOM 623 C CA . MET A 1 83 ? 9.114 -11.381 -9.559 1.00 91.88 83 MET A CA 1
ATOM 624 C C . MET A 1 83 ? 9.245 -11.863 -11.008 1.00 91.88 83 MET A C 1
ATOM 626 O O . MET A 1 83 ? 10.232 -12.520 -11.336 1.00 91.88 83 MET A O 1
ATOM 630 N N . ARG A 1 84 ? 8.252 -11.602 -11.871 1.00 88.31 84 ARG A N 1
ATOM 631 C CA . ARG A 1 84 ? 8.227 -12.168 -13.234 1.00 88.31 84 ARG A CA 1
ATOM 632 C C . ARG A 1 84 ? 8.398 -11.153 -14.344 1.00 88.31 84 ARG A C 1
ATOM 634 O O . ARG A 1 84 ? 9.035 -11.476 -15.338 1.00 88.31 84 ARG A O 1
ATOM 641 N N . TYR A 1 85 ? 7.755 -9.996 -14.239 1.00 83.06 85 TYR A N 1
ATOM 642 C CA . TYR A 1 85 ? 7.734 -9.035 -15.339 1.00 83.06 85 TYR A CA 1
ATOM 643 C C . TYR A 1 85 ? 8.890 -8.057 -15.221 1.00 83.06 85 TYR A C 1
ATOM 645 O O . TYR A 1 85 ? 9.546 -7.796 -16.215 1.00 83.06 85 TYR A O 1
ATOM 653 N N . THR A 1 86 ? 9.215 -7.589 -14.015 1.00 84.19 86 THR A N 1
ATOM 654 C CA . THR A 1 86 ? 10.311 -6.617 -13.863 1.00 84.19 86 THR A CA 1
ATOM 655 C C . THR A 1 86 ? 11.709 -7.235 -13.938 1.00 84.19 86 THR A C 1
ATOM 657 O O . THR A 1 86 ? 12.694 -6.519 -14.067 1.00 84.19 86 THR A O 1
ATOM 660 N N . THR A 1 87 ? 11.806 -8.562 -13.851 1.00 83.75 87 THR A N 1
ATOM 661 C CA . THR A 1 87 ? 13.052 -9.337 -13.979 1.00 83.75 87 THR A CA 1
ATOM 662 C C . THR A 1 87 ? 13.356 -9.741 -15.423 1.00 83.75 87 THR A C 1
ATOM 664 O O . THR A 1 87 ? 14.424 -10.282 -15.707 1.00 83.75 87 THR A O 1
ATOM 667 N N . ARG A 1 88 ? 12.422 -9.492 -16.346 1.00 82.62 88 ARG A N 1
ATOM 668 C CA . ARG A 1 88 ? 12.564 -9.783 -17.772 1.00 82.62 88 ARG A CA 1
ATOM 669 C C . ARG A 1 88 ? 13.392 -8.708 -18.469 1.00 82.62 88 ARG A C 1
ATOM 671 O O . ARG A 1 88 ? 13.213 -7.521 -18.208 1.00 82.62 88 ARG A O 1
ATOM 678 N N . ARG A 1 89 ? 14.268 -9.116 -19.395 1.00 75.06 89 ARG A N 1
ATOM 679 C CA . ARG A 1 89 ? 15.116 -8.186 -20.168 1.00 75.06 89 ARG A CA 1
ATOM 680 C C . ARG A 1 89 ? 14.280 -7.212 -20.988 1.00 75.06 89 ARG A C 1
ATOM 682 O O . ARG A 1 89 ? 14.677 -6.072 -21.153 1.00 75.06 89 ARG A O 1
ATOM 689 N N . GLU A 1 90 ? 13.105 -7.638 -21.434 1.00 77.44 90 GLU A N 1
ATOM 690 C CA . GLU A 1 90 ? 12.164 -6.819 -22.195 1.00 77.44 90 GLU A CA 1
ATOM 691 C C . GLU A 1 90 ? 11.588 -5.656 -21.376 1.00 77.44 90 GLU A C 1
ATOM 693 O O . GLU A 1 90 ? 11.121 -4.680 -21.954 1.00 77.44 90 GLU A O 1
ATOM 698 N N . PHE A 1 91 ? 11.607 -5.760 -20.044 1.00 76.81 91 PHE A N 1
ATOM 699 C CA . PHE A 1 91 ? 11.109 -4.724 -19.143 1.00 76.81 91 PHE A CA 1
ATOM 700 C C . PHE A 1 91 ? 12.158 -3.645 -18.855 1.00 76.81 91 PHE A C 1
ATOM 702 O O . PHE A 1 91 ? 11.805 -2.490 -18.629 1.00 76.81 91 PHE A O 1
ATOM 709 N N . PHE A 1 92 ? 13.442 -4.009 -18.859 1.00 69.94 92 PHE A N 1
ATOM 710 C CA . PHE A 1 92 ? 14.549 -3.082 -18.637 1.00 69.94 92 PHE A CA 1
ATOM 711 C C . PHE A 1 92 ? 15.650 -3.351 -19.670 1.00 69.94 92 PHE A C 1
ATOM 713 O O . PHE A 1 92 ? 16.604 -4.086 -19.410 1.00 69.94 92 PHE A O 1
ATOM 720 N N . ASP A 1 93 ? 15.490 -2.765 -20.861 1.00 71.44 93 ASP A N 1
ATOM 72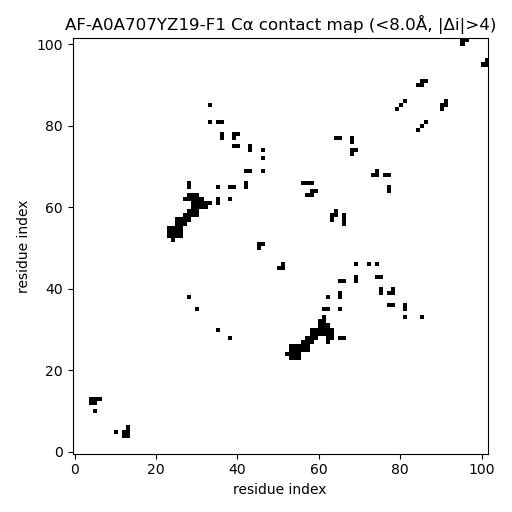1 C CA . ASP A 1 93 ? 16.437 -2.873 -21.975 1.00 71.44 93 ASP A CA 1
ATOM 722 C C . ASP A 1 93 ? 17.064 -1.500 -22.297 1.00 71.44 93 ASP A C 1
ATOM 724 O O . ASP A 1 93 ? 16.510 -0.717 -23.077 1.00 71.44 93 ASP A O 1
ATOM 728 N N . PRO A 1 94 ? 18.241 -1.189 -21.723 1.00 65.88 94 PRO A N 1
ATOM 729 C CA . PRO A 1 94 ? 18.943 0.065 -21.990 1.00 65.88 94 PRO A CA 1
ATOM 730 C C . PRO A 1 94 ? 19.382 0.202 -23.454 1.00 65.88 94 PRO A C 1
ATOM 732 O O . PRO A 1 94 ? 19.486 1.313 -23.970 1.00 65.88 94 PRO A O 1
ATOM 735 N N . LEU A 1 95 ? 19.641 -0.916 -24.142 1.00 70.25 95 LEU A N 1
ATOM 736 C CA . LEU A 1 95 ? 20.079 -0.920 -25.538 1.00 70.25 95 LEU A CA 1
ATOM 737 C C . LEU A 1 95 ? 18.919 -0.600 -26.487 1.00 70.25 95 LEU A C 1
ATOM 739 O O . LEU A 1 95 ? 19.147 0.088 -27.483 1.00 70.25 95 LEU A O 1
ATOM 743 N N . ARG A 1 96 ? 17.684 -1.025 -26.174 1.00 69.44 96 ARG A N 1
ATOM 744 C CA . ARG A 1 96 ? 16.471 -0.560 -26.884 1.00 69.44 96 ARG A CA 1
ATOM 745 C C . ARG A 1 96 ? 16.273 0.941 -26.735 1.00 69.44 96 ARG A C 1
ATOM 747 O O . ARG A 1 96 ? 16.032 1.606 -27.740 1.00 69.44 96 ARG A O 1
ATOM 754 N N . PHE A 1 97 ? 16.461 1.466 -25.523 1.00 67.69 97 PHE A N 1
ATOM 755 C CA . PHE A 1 97 ? 16.331 2.899 -25.256 1.00 67.69 97 PHE A CA 1
ATOM 756 C C . PHE A 1 97 ? 17.321 3.730 -26.087 1.00 67.69 97 PHE A C 1
ATOM 758 O O . PHE A 1 97 ? 16.931 4.694 -26.740 1.00 67.69 97 PHE A O 1
ATOM 765 N N . VAL A 1 98 ? 18.592 3.316 -26.145 1.00 75.69 98 VAL A N 1
ATOM 766 C CA . VAL A 1 98 ? 19.627 4.021 -26.928 1.00 75.69 98 VAL A CA 1
ATOM 767 C C . VAL A 1 98 ? 19.411 3.889 -28.441 1.00 75.69 98 VAL A C 1
ATOM 769 O O . VAL A 1 98 ? 19.756 4.796 -29.193 1.00 75.69 98 VAL A O 1
ATOM 772 N N . ARG A 1 99 ? 18.822 2.785 -28.911 1.00 78.38 99 ARG A N 1
ATOM 773 C CA . ARG A 1 99 ? 18.539 2.552 -30.340 1.00 78.38 99 ARG A CA 1
ATOM 774 C C . ARG A 1 99 ? 17.221 3.174 -30.825 1.00 78.38 99 ARG A C 1
ATOM 776 O O . ARG A 1 99 ? 16.847 2.942 -31.970 1.00 78.38 99 ARG A O 1
ATOM 783 N N . GLY A 1 100 ? 16.529 3.951 -29.987 1.00 68.75 100 GLY A N 1
ATOM 784 C CA . GLY A 1 100 ? 15.288 4.644 -30.352 1.00 68.75 100 GLY A CA 1
ATOM 785 C C . GLY A 1 100 ? 14.077 3.725 -30.546 1.00 68.75 100 GLY A C 1
ATOM 786 O O . GLY A 1 100 ? 13.110 4.122 -31.192 1.00 68.75 100 GLY A O 1
ATOM 787 N N . GLY A 1 101 ? 14.123 2.493 -30.031 1.00 68.38 101 GLY A N 1
ATOM 788 C CA . GLY A 1 101 ? 13.010 1.547 -30.125 1.00 68.38 101 GLY A CA 1
ATOM 789 C C . GLY A 1 101 ? 12.080 1.630 -28.915 1.00 68.38 101 GLY A C 1
ATOM 790 O O . GLY A 1 101 ? 12.561 1.667 -27.782 1.00 68.38 101 GLY A O 1
ATOM 791 N N . ASN A 1 102 ? 10.763 1.594 -29.162 1.00 58.31 102 ASN A N 1
ATOM 792 C CA . ASN A 1 102 ? 9.758 1.242 -28.146 1.00 58.31 102 ASN A CA 1
ATOM 793 C C . ASN A 1 102 ? 10.027 -0.161 -27.613 1.00 58.31 102 ASN A C 1
ATOM 795 O O . ASN A 1 102 ? 10.444 -1.028 -28.419 1.00 58.31 102 ASN A O 1
#

Organism: Salmonella typhimurium (NCBI:txid90371)

Mean predicted aligned error: 8.72 Å

Sequence (102 aa):
MGQRIPVTLGNIAPLSLTPFRPGRMALVCEGGGQRGIFTAGVLDEFMRAQFNPFHLYFGTSAGAQNLSAYLCNQPGYGRKVIMRYTTRREFFDPLRFVRGGN

Secondary structure (DSSP, 8-state):
-PPP----TT--TTTTPPP----S-EEEE--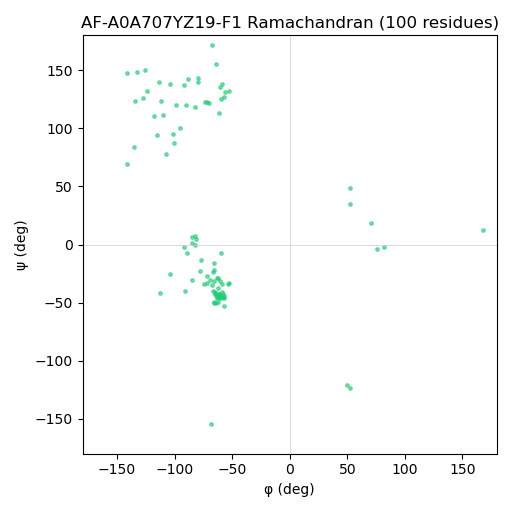-GGGGHHHHHHHHHHHHTT----SEEEE-THHHHHHHHHHTT-TTHHHHIIIIITTSTTTS-HHHHHTT--

InterPro domains:
  IPR002641 Patatin-like phospholipase domain [PF01734] (27-95)
  IPR002641 Patatin-like phospholipase domain [PS51635] (27-102)
  IPR016035 Acyl transferase/acyl hydrolase/lysophospholipase [SSF52151] (21-97)

pLDDT: mean 88.12, std 11.25, range [47.28, 98.44]

Nearest PDB structures (foldseek):
  7ccx-assembly1_A  TM=3.577E-01  e=3.738E+00  Homo sapiens
  4rxu-assembly1_A  TM=2.623E-01  e=9.724E+00  Chloroflexus aurantiacus J-10-fl

Solvent-accessible surface area (backbone atoms only — not comparable to full-atom values): 6251 Å² total; per-residue (Å²): 134,87,84,89,76,77,90,51,94,92,55,60,70,74,76,71,54,76,77,88,73,79,71,91,36,70,47,75,32,66,52,52,62,72,64,28,49,57,58,23,52,54,44,35,51,28,60,74,66,71,57,73,88,57,75,42,82,47,52,37,71,36,14,32,54,31,49,51,28,50,77,68,70,40,76,59,46,40,45,50,45,44,70,56,50,66,70,32,61,88,67,64,46,69,66,41,59,76,69,73,46,132